Protein AF-A0A937CQU4-F1 (afdb_monomer_lite)

Structure (mmCIF, N/CA/C/O backbone):
data_AF-A0A937CQU4-F1
#
_entry.id   AF-A0A937CQU4-F1
#
loop_
_atom_site.group_PDB
_atom_site.id
_atom_site.type_symbol
_atom_site.label_atom_id
_atom_site.label_alt_id
_atom_site.label_comp_id
_atom_site.label_asym_id
_atom_site.label_entity_id
_atom_site.label_seq_id
_atom_site.pdbx_PDB_ins_code
_atom_site.Cartn_x
_atom_site.Cartn_y
_atom_site.Cartn_z
_atom_site.occupancy
_atom_site.B_iso_or_equiv
_atom_site.auth_seq_id
_atom_site.auth_comp_id
_atom_site.auth_asym_id
_atom_site.auth_atom_id
_atom_site.pdbx_PDB_model_num
ATOM 1 N N . MET A 1 1 ? 46.861 14.731 -48.499 1.00 47.81 1 MET A N 1
ATOM 2 C CA . MET A 1 1 ? 45.831 13.680 -48.631 1.00 47.81 1 MET A CA 1
ATOM 3 C C . MET A 1 1 ? 44.740 13.994 -47.627 1.00 47.81 1 MET A C 1
ATOM 5 O O . MET A 1 1 ? 45.011 13.923 -46.437 1.00 47.81 1 MET A O 1
ATOM 9 N N . ALA A 1 2 ? 43.576 14.451 -48.085 1.00 51.25 2 ALA A N 1
ATOM 10 C CA . ALA A 1 2 ? 42.424 14.645 -47.210 1.00 51.25 2 ALA A CA 1
ATOM 11 C C . ALA A 1 2 ? 41.713 13.294 -47.065 1.00 51.25 2 ALA A C 1
ATOM 13 O O . ALA A 1 2 ? 41.431 12.646 -48.069 1.00 51.25 2 ALA A O 1
ATOM 14 N N . VAL A 1 3 ? 41.506 12.844 -45.829 1.00 61.25 3 VAL A N 1
ATOM 15 C CA . VAL A 1 3 ? 40.739 11.631 -45.536 1.00 61.25 3 VAL A CA 1
ATOM 16 C C . VAL A 1 3 ? 39.268 12.033 -45.526 1.00 61.25 3 VAL A C 1
ATOM 18 O O . VAL A 1 3 ? 38.821 12.702 -44.596 1.00 61.25 3 VAL A O 1
ATOM 21 N N . GLU A 1 4 ? 38.533 11.673 -46.576 1.00 63.19 4 GLU A N 1
ATOM 22 C CA . GLU A 1 4 ? 37.072 11.745 -46.575 1.00 63.19 4 GLU A CA 1
ATOM 23 C C . GLU A 1 4 ? 36.537 10.636 -45.667 1.00 63.19 4 GLU A C 1
ATOM 25 O O . GLU A 1 4 ? 36.658 9.448 -45.962 1.00 63.19 4 GLU A O 1
ATOM 30 N N . LEU A 1 5 ? 35.989 11.026 -44.518 1.00 69.62 5 LEU A N 1
ATOM 31 C CA . LEU A 1 5 ? 35.224 10.127 -43.663 1.00 69.62 5 LEU A CA 1
ATOM 32 C C . LEU A 1 5 ? 33.795 10.067 -44.204 1.00 69.62 5 LEU A C 1
ATOM 34 O O . LEU A 1 5 ? 33.146 11.107 -44.330 1.00 69.62 5 LEU A O 1
ATOM 38 N N . GLU A 1 6 ? 33.318 8.859 -44.517 1.00 69.06 6 GLU A N 1
ATOM 39 C CA . GLU A 1 6 ? 31.955 8.655 -45.008 1.00 69.06 6 GLU A CA 1
ATOM 40 C C . GLU A 1 6 ? 30.914 9.254 -44.045 1.00 69.06 6 GLU A C 1
ATOM 42 O O . GLU A 1 6 ? 31.020 9.083 -42.821 1.00 69.06 6 GLU A O 1
ATOM 47 N N . PRO A 1 7 ? 29.881 9.936 -44.573 1.00 64.62 7 PRO A N 1
ATOM 48 C CA . PRO A 1 7 ? 28.793 10.443 -43.759 1.00 64.62 7 PRO A CA 1
ATOM 49 C C . PRO A 1 7 ? 28.031 9.260 -43.165 1.00 64.62 7 PRO A C 1
ATOM 51 O O . PRO A 1 7 ? 27.304 8.552 -43.860 1.00 64.62 7 PRO A O 1
ATOM 54 N N . GLN A 1 8 ? 28.192 9.051 -41.859 1.00 66.94 8 GLN A N 1
ATOM 55 C CA . GLN A 1 8 ? 27.453 8.024 -41.138 1.00 66.94 8 GLN A CA 1
ATOM 56 C C . GLN A 1 8 ? 25.948 8.278 -41.303 1.00 66.94 8 GLN A C 1
ATOM 58 O O . GLN A 1 8 ? 25.423 9.318 -40.884 1.00 66.94 8 GLN A O 1
ATOM 63 N N . GLY A 1 9 ? 25.263 7.328 -41.949 1.00 57.59 9 GLY A N 1
ATOM 64 C CA . GLY A 1 9 ? 23.814 7.329 -42.121 1.00 57.59 9 GLY A CA 1
ATOM 65 C C . GLY A 1 9 ? 23.154 7.546 -40.767 1.00 57.59 9 GLY A C 1
ATOM 66 O O . GLY A 1 9 ? 23.530 6.915 -39.780 1.00 57.59 9 GLY A O 1
ATOM 67 N N . HIS A 1 10 ? 22.248 8.519 -40.711 1.00 57.69 10 HIS A N 1
ATOM 68 C CA . HIS A 1 10 ? 21.739 9.100 -39.475 1.00 57.69 10 HIS A CA 1
ATOM 69 C C . HIS A 1 10 ? 21.423 8.027 -38.434 1.00 57.69 10 HIS A C 1
ATOM 71 O O . HIS A 1 10 ? 20.707 7.068 -38.728 1.00 57.69 10 HIS A O 1
ATOM 77 N N . GLY A 1 11 ? 22.009 8.206 -37.241 1.00 57.50 11 GLY A N 1
ATOM 78 C CA . GLY A 1 11 ? 21.981 7.254 -36.137 1.00 57.50 11 GLY A CA 1
ATOM 79 C C . GLY A 1 11 ? 20.604 6.627 -36.006 1.00 57.50 11 GLY A C 1
ATOM 80 O O . GLY A 1 11 ? 19.619 7.340 -35.806 1.00 57.50 11 GLY A O 1
ATOM 81 N N . GLY A 1 12 ? 20.564 5.307 -36.210 1.00 56.31 12 GLY A N 1
ATOM 82 C CA . GLY A 1 12 ? 19.341 4.537 -36.365 1.00 56.31 12 GLY A CA 1
ATOM 83 C C . GLY A 1 12 ? 18.297 4.983 -35.357 1.00 56.31 12 GLY A C 1
ATOM 84 O O . GLY A 1 12 ? 18.514 4.909 -34.147 1.00 56.31 12 GLY A O 1
ATOM 85 N N . ALA A 1 13 ? 17.173 5.481 -35.869 1.00 60.28 13 ALA A N 1
ATOM 86 C CA . ALA A 1 13 ? 16.008 5.794 -35.069 1.00 60.28 13 ALA A CA 1
ATOM 87 C C . ALA A 1 13 ? 15.471 4.478 -34.497 1.00 60.28 13 ALA A C 1
ATOM 89 O O . ALA A 1 13 ? 14.561 3.863 -35.053 1.00 60.28 13 ALA A O 1
ATOM 90 N N . LEU A 1 14 ? 16.074 4.018 -33.399 1.00 64.38 14 LEU A N 1
ATOM 91 C CA . LEU A 1 14 ? 15.550 2.936 -32.588 1.00 64.38 14 LEU A CA 1
ATOM 92 C C . LEU A 1 14 ? 14.133 3.362 -32.216 1.00 64.38 14 LEU A C 1
ATOM 94 O O . LEU A 1 14 ? 13.933 4.323 -31.465 1.00 64.38 14 LEU A O 1
ATOM 98 N N . LYS A 1 15 ? 13.142 2.707 -32.831 1.00 63.81 15 LYS A N 1
ATOM 99 C CA . LYS A 1 15 ? 11.731 2.964 -32.565 1.00 63.81 15 LYS A CA 1
ATOM 100 C C . LYS A 1 15 ? 11.542 2.799 -31.065 1.00 63.81 15 LYS A C 1
ATOM 102 O O . LYS A 1 15 ? 11.695 1.699 -30.543 1.00 63.81 15 LYS A O 1
ATOM 107 N N . ARG A 1 16 ? 11.252 3.898 -30.369 1.00 65.56 16 ARG A N 1
ATOM 108 C CA . ARG A 1 16 ? 10.954 3.871 -28.937 1.00 65.56 16 ARG A CA 1
ATOM 109 C C . ARG A 1 16 ? 9.652 3.093 -28.763 1.00 65.56 16 ARG A C 1
ATOM 111 O O . ARG A 1 16 ? 8.573 3.661 -28.912 1.00 65.56 16 ARG A O 1
ATOM 118 N N . SER A 1 17 ? 9.745 1.794 -28.505 1.00 70.12 17 SER A N 1
ATOM 119 C CA . SER A 1 17 ? 8.601 0.993 -28.087 1.00 70.12 17 SER A CA 1
ATOM 120 C C . SER A 1 17 ? 8.188 1.480 -26.702 1.00 70.12 17 SER A C 1
ATOM 122 O O . SER A 1 17 ? 8.983 1.436 -25.762 1.00 70.12 17 SER A O 1
ATOM 124 N N . ARG A 1 18 ? 6.966 2.001 -26.575 1.00 64.31 18 ARG A N 1
ATOM 125 C CA . ARG A 1 18 ? 6.392 2.292 -25.259 1.00 64.31 18 ARG A CA 1
ATOM 126 C C . ARG A 1 18 ? 6.101 0.957 -24.580 1.00 64.31 18 ARG A C 1
ATOM 128 O O . ARG A 1 18 ? 5.504 0.087 -25.204 1.00 64.31 18 ARG A O 1
ATOM 135 N N . SER A 1 19 ? 6.536 0.791 -23.335 1.00 71.62 19 SER A N 1
ATOM 136 C CA . SER A 1 19 ? 6.165 -0.377 -22.540 1.00 71.62 19 SER A CA 1
ATOM 137 C C . SER A 1 19 ? 4.678 -0.302 -22.210 1.00 71.62 19 SER A C 1
ATOM 139 O O . SER A 1 19 ? 4.223 0.699 -21.650 1.00 71.62 19 SER A O 1
ATOM 141 N N . GLU A 1 20 ? 3.931 -1.344 -22.551 1.00 75.25 20 GLU A N 1
ATOM 142 C CA . GLU A 1 20 ? 2.541 -1.475 -22.131 1.00 75.25 20 GLU A CA 1
ATOM 143 C C . GLU A 1 20 ? 2.490 -1.837 -20.637 1.00 75.25 20 GLU A C 1
ATOM 145 O O . GLU A 1 20 ? 3.309 -2.634 -20.168 1.00 75.25 20 GLU A O 1
ATOM 150 N N . PRO A 1 21 ? 1.584 -1.227 -19.855 1.00 71.75 21 PRO A N 1
ATOM 151 C CA . PRO A 1 21 ? 1.446 -1.547 -18.443 1.00 71.75 21 PRO A CA 1
ATOM 152 C C . PRO A 1 21 ? 0.929 -2.979 -18.277 1.00 71.75 21 PRO A C 1
ATOM 154 O O . PRO A 1 21 ? -0.123 -3.337 -18.802 1.00 71.75 21 PRO A O 1
ATOM 157 N N . VAL A 1 22 ? 1.666 -3.795 -17.522 1.00 74.94 22 VAL A N 1
ATOM 158 C CA . VAL A 1 22 ? 1.264 -5.170 -17.209 1.00 74.94 22 VA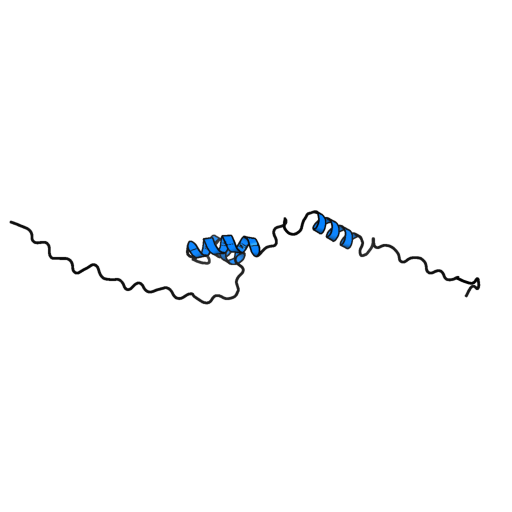L A CA 1
ATOM 159 C C . VAL A 1 22 ? 0.162 -5.133 -16.145 1.00 74.94 22 VAL A C 1
ATOM 161 O O . VAL A 1 22 ? 0.392 -4.567 -15.072 1.00 74.94 22 VAL A O 1
ATOM 164 N N . PRO A 1 23 ? -1.020 -5.726 -16.393 1.00 69.75 23 PRO A N 1
ATOM 165 C CA . PRO A 1 23 ? -2.049 -5.847 -15.372 1.00 69.75 23 PRO A CA 1
ATOM 166 C C . PRO A 1 23 ? -1.555 -6.784 -14.267 1.00 69.75 23 PRO A C 1
ATOM 168 O O . PRO A 1 23 ? -1.206 -7.939 -14.515 1.00 69.75 23 PRO A O 1
ATOM 171 N N . MET A 1 24 ? -1.507 -6.276 -13.040 1.00 66.56 24 MET A N 1
ATOM 172 C CA . MET A 1 24 ? -1.149 -7.044 -11.851 1.00 66.56 24 MET A CA 1
ATOM 173 C C . MET A 1 24 ? -2.393 -7.234 -10.985 1.00 66.56 24 MET A C 1
ATOM 175 O O . MET A 1 24 ? -3.251 -6.356 -10.940 1.00 66.56 24 MET A O 1
ATOM 179 N N . ALA A 1 25 ? -2.485 -8.378 -10.301 1.00 74.62 25 ALA A N 1
ATOM 180 C CA . ALA A 1 25 ? -3.503 -8.589 -9.274 1.00 74.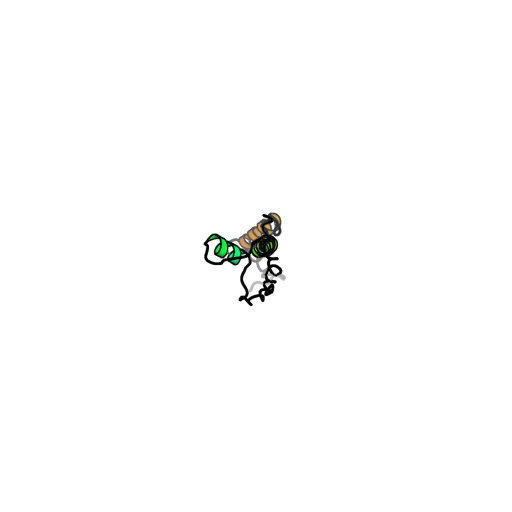62 25 ALA A CA 1
ATOM 181 C C . ALA A 1 25 ? -3.395 -7.514 -8.180 1.00 74.62 25 ALA A C 1
ATOM 183 O O . ALA A 1 25 ? -2.294 -7.012 -7.931 1.00 74.62 25 ALA A O 1
ATOM 184 N N . ASP A 1 26 ? -4.515 -7.208 -7.518 1.00 71.69 26 ASP A N 1
ATOM 185 C CA . ASP A 1 26 ? -4.563 -6.268 -6.396 1.00 71.69 26 ASP A CA 1
ATOM 186 C C . ASP A 1 26 ? -3.492 -6.641 -5.361 1.00 71.69 26 ASP A C 1
ATOM 188 O O . ASP A 1 26 ? -3.563 -7.682 -4.701 1.00 71.69 26 ASP A O 1
ATOM 192 N N . ARG A 1 27 ? -2.447 -5.814 -5.256 1.00 74.88 27 ARG A N 1
ATOM 193 C CA . ARG A 1 27 ? -1.326 -6.020 -4.337 1.00 74.88 27 ARG A CA 1
ATOM 194 C C . ARG A 1 27 ? -1.185 -4.792 -3.456 1.00 74.88 27 ARG A C 1
ATOM 196 O O . ARG A 1 27 ? -1.208 -3.663 -3.942 1.00 74.88 27 ARG A O 1
ATOM 203 N N . ASP A 1 28 ? -1.008 -5.027 -2.163 1.00 87.31 28 ASP A N 1
ATOM 204 C CA . ASP A 1 28 ? -0.675 -3.969 -1.218 1.00 87.31 28 ASP A CA 1
ATOM 205 C C . ASP A 1 28 ? 0.672 -3.319 -1.593 1.00 87.31 28 ASP A C 1
ATOM 207 O O . ASP A 1 28 ? 1.641 -3.999 -1.950 1.00 87.31 28 ASP A O 1
ATOM 211 N N . MET A 1 29 ? 0.741 -1.990 -1.513 1.00 89.00 29 MET A N 1
ATOM 212 C CA . ME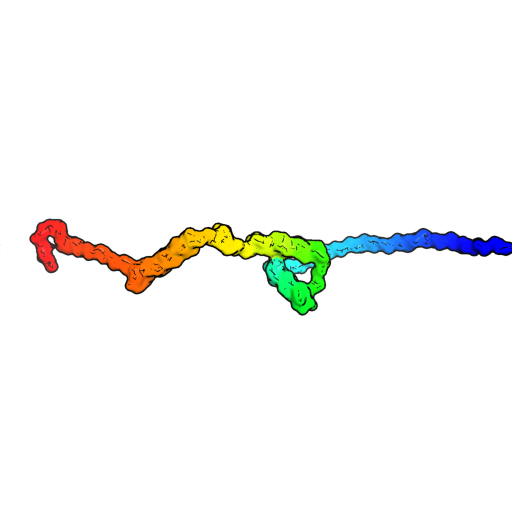T A 1 29 ? 1.944 -1.227 -1.846 1.00 89.00 29 MET A CA 1
ATOM 213 C C . MET A 1 29 ? 3.090 -1.549 -0.882 1.00 89.00 29 MET A C 1
ATOM 215 O O . MET A 1 29 ? 4.251 -1.557 -1.297 1.00 89.00 29 MET A O 1
ATOM 219 N N . LEU A 1 30 ? 2.787 -1.879 0.381 1.00 89.88 30 LEU A N 1
ATOM 220 C CA . LEU A 1 30 ? 3.811 -2.324 1.326 1.00 89.88 30 LEU A CA 1
ATOM 221 C C . LEU A 1 30 ? 4.386 -3.683 0.904 1.00 89.88 30 LEU A C 1
ATOM 223 O O . LEU A 1 30 ? 5.600 -3.889 0.973 1.00 89.88 30 LEU A O 1
ATOM 227 N N . GLN A 1 31 ? 3.533 -4.596 0.437 1.00 90.06 31 GLN A N 1
ATOM 228 C CA . GLN A 1 31 ? 3.958 -5.904 -0.055 1.00 90.06 31 GLN A CA 1
ATOM 229 C C . GLN A 1 31 ? 4.865 -5.770 -1.284 1.00 90.06 31 GLN A C 1
ATOM 231 O O . GLN A 1 31 ? 5.898 -6.433 -1.358 1.00 90.06 31 GLN A O 1
ATOM 236 N N . LEU A 1 32 ? 4.533 -4.863 -2.209 1.00 90.50 32 LEU A N 1
ATOM 237 C CA . LEU A 1 32 ? 5.380 -4.566 -3.365 1.00 90.50 32 LEU A CA 1
ATOM 238 C C . LEU A 1 32 ? 6.789 -4.117 -2.941 1.00 90.50 32 LEU A C 1
ATOM 240 O O . LEU A 1 32 ? 7.772 -4.635 -3.462 1.00 90.50 32 LEU A O 1
ATOM 244 N N . LEU A 1 33 ? 6.905 -3.187 -1.986 1.00 92.62 33 LEU A N 1
ATOM 245 C CA . LEU A 1 33 ? 8.212 -2.694 -1.532 1.00 92.62 33 LEU A CA 1
ATOM 246 C C . LEU A 1 33 ? 9.051 -3.781 -0.847 1.00 92.62 33 LEU A C 1
ATOM 248 O O . LEU A 1 33 ? 10.265 -3.818 -1.035 1.00 92.62 33 LEU A O 1
ATOM 252 N N . GLN A 1 34 ? 8.419 -4.679 -0.087 1.00 93.50 34 GLN A N 1
ATOM 253 C CA . GLN A 1 34 ? 9.103 -5.827 0.514 1.00 93.50 34 GLN A CA 1
ATOM 254 C C . GLN A 1 34 ? 9.623 -6.794 -0.553 1.00 93.50 34 GLN A C 1
ATOM 256 O O . GLN A 1 34 ? 10.762 -7.248 -0.472 1.00 93.50 34 GLN A O 1
ATOM 261 N N . ASP A 1 35 ? 8.811 -7.084 -1.570 1.00 93.44 35 ASP A N 1
ATOM 262 C CA . ASP A 1 35 ? 9.208 -7.968 -2.663 1.00 93.44 35 ASP A CA 1
ATOM 263 C C . ASP A 1 35 ? 10.376 -7.379 -3.469 1.00 93.44 35 ASP A C 1
ATOM 265 O O . ASP A 1 35 ? 11.303 -8.111 -3.817 1.00 93.44 35 ASP A O 1
ATOM 269 N N . VAL A 1 36 ? 10.376 -6.062 -3.707 1.00 93.81 36 VAL A N 1
ATOM 270 C CA . VAL A 1 36 ? 11.502 -5.347 -4.333 1.00 93.81 36 VAL A CA 1
ATOM 271 C C . VAL A 1 36 ? 12.755 -5.427 -3.458 1.00 93.81 36 VAL A C 1
ATOM 273 O O . VAL A 1 36 ? 13.828 -5.761 -3.952 1.00 93.81 36 VAL A O 1
ATOM 276 N N . ALA A 1 37 ? 12.634 -5.186 -2.149 1.00 94.19 37 ALA A N 1
ATOM 277 C CA . ALA A 1 37 ? 13.766 -5.233 -1.221 1.00 94.19 37 ALA A CA 1
ATOM 278 C C . ALA A 1 37 ? 14.398 -6.632 -1.101 1.00 94.19 37 ALA A C 1
ATOM 280 O O . ALA A 1 37 ? 15.603 -6.749 -0.890 1.00 94.19 37 ALA A O 1
ATOM 281 N N . LEU A 1 38 ? 13.599 -7.692 -1.256 1.00 96.69 38 LEU A N 1
ATOM 282 C CA . LEU A 1 38 ? 14.065 -9.081 -1.279 1.00 96.69 38 LEU A CA 1
ATOM 283 C C . LEU A 1 38 ? 14.551 -9.536 -2.667 1.00 96.69 38 LEU A C 1
ATOM 285 O O . LEU A 1 38 ? 14.908 -10.703 -2.820 1.00 96.69 38 LEU A O 1
ATOM 289 N N . GLY A 1 39 ? 14.527 -8.662 -3.680 1.00 93.50 39 GLY A N 1
ATOM 290 C CA . GLY A 1 39 ? 14.916 -8.995 -5.054 1.00 93.50 39 GLY A CA 1
ATOM 291 C C . GLY A 1 39 ? 13.956 -9.957 -5.762 1.00 93.50 39 GLY A C 1
ATOM 292 O O . GLY A 1 39 ? 14.333 -10.608 -6.730 1.00 93.50 39 GLY A O 1
ATOM 293 N N . LYS A 1 40 ? 12.714 -10.088 -5.279 1.00 91.69 40 LYS A N 1
ATOM 294 C CA . LYS A 1 40 ? 11.681 -10.942 -5.892 1.00 91.69 40 LYS A CA 1
ATOM 295 C C . LYS A 1 40 ? 10.985 -10.260 -7.068 1.00 91.69 40 LYS A C 1
ATOM 297 O O . LYS A 1 40 ? 10.411 -10.940 -7.914 1.00 91.69 40 LYS A O 1
ATOM 302 N N . VAL A 1 41 ? 10.980 -8.927 -7.082 1.00 90.19 41 VAL A N 1
ATOM 303 C CA . VAL A 1 41 ? 10.340 -8.106 -8.113 1.00 90.19 41 VAL A CA 1
ATOM 304 C C . VAL A 1 41 ? 11.298 -7.006 -8.542 1.00 90.19 41 VAL A C 1
ATOM 306 O O . VAL A 1 41 ? 11.735 -6.201 -7.725 1.00 90.19 41 VAL A O 1
ATOM 309 N N . GLU A 1 42 ? 11.558 -6.938 -9.843 1.00 90.00 42 GLU A N 1
ATOM 310 C CA . GLU A 1 42 ? 12.233 -5.805 -10.469 1.00 90.00 42 GLU A CA 1
ATOM 311 C C . GLU A 1 42 ? 11.206 -4.703 -10.745 1.00 90.00 42 GLU A C 1
ATOM 313 O O . GLU A 1 42 ? 10.279 -4.877 -11.540 1.00 90.00 42 GLU A O 1
ATOM 318 N N . ALA A 1 43 ? 11.353 -3.567 -10.065 1.00 88.50 43 ALA A N 1
ATOM 319 C CA . ALA A 1 43 ? 10.493 -2.401 -10.229 1.00 88.50 43 ALA A CA 1
ATOM 320 C C . ALA A 1 43 ? 11.316 -1.193 -10.682 1.00 88.50 43 ALA A C 1
ATOM 322 O O . ALA A 1 43 ? 12.427 -0.952 -10.213 1.00 88.50 43 ALA A O 1
ATOM 323 N N . SER A 1 44 ? 10.744 -0.382 -11.569 1.00 91.56 44 SER A N 1
ATOM 324 C CA . SER A 1 44 ? 11.361 0.879 -11.974 1.00 91.56 44 SER A CA 1
ATOM 325 C C . SER A 1 44 ? 11.443 1.863 -10.804 1.00 91.56 44 SER A C 1
ATOM 327 O O . SER A 1 44 ? 10.612 1.868 -9.890 1.00 91.56 44 SER A O 1
ATOM 329 N N . SER A 1 45 ? 12.403 2.784 -10.873 1.00 91.94 45 SER A N 1
ATOM 330 C CA . SER A 1 45 ? 12.573 3.839 -9.866 1.00 91.94 45 SER A CA 1
ATOM 331 C C . SER A 1 45 ? 11.312 4.691 -9.666 1.00 91.94 45 SER A C 1
ATOM 333 O O . SER A 1 45 ? 11.029 5.124 -8.549 1.00 91.94 45 SER A O 1
ATOM 335 N N . LEU A 1 46 ? 10.524 4.901 -10.727 1.00 93.38 46 LEU A N 1
ATOM 336 C CA . LEU A 1 46 ? 9.248 5.611 -10.658 1.00 93.38 46 LEU A CA 1
ATOM 337 C C . LEU A 1 46 ? 8.195 4.819 -9.870 1.00 93.38 46 LEU A C 1
ATOM 339 O O . LEU A 1 46 ? 7.518 5.396 -9.022 1.00 93.38 46 LEU A O 1
ATOM 343 N N . GLN A 1 47 ? 8.090 3.508 -10.104 1.00 90.25 47 GLN A N 1
ATOM 344 C CA . GLN A 1 47 ? 7.157 2.635 -9.382 1.00 90.25 47 GLN A CA 1
ATOM 345 C C . GLN A 1 47 ? 7.487 2.570 -7.889 1.00 90.25 47 GLN A C 1
ATOM 347 O O . GLN A 1 47 ? 6.588 2.701 -7.065 1.00 90.25 47 GLN A O 1
ATOM 352 N N . VAL A 1 48 ? 8.771 2.458 -7.531 1.00 92.88 48 VAL A N 1
ATOM 353 C CA . VAL A 1 48 ? 9.205 2.459 -6.123 1.00 92.88 48 VAL A CA 1
ATOM 354 C C . VAL A 1 48 ? 8.831 3.776 -5.435 1.00 92.88 48 VAL A C 1
ATOM 356 O O . VAL A 1 48 ? 8.283 3.764 -4.335 1.00 92.88 48 VAL A O 1
ATOM 359 N N . ARG A 1 49 ? 9.049 4.924 -6.093 1.00 93.75 49 ARG A N 1
ATOM 360 C CA . ARG A 1 49 ? 8.659 6.240 -5.551 1.00 93.75 49 ARG A CA 1
ATOM 361 C C . ARG A 1 49 ? 7.147 6.374 -5.373 1.00 93.75 49 ARG A C 1
ATOM 363 O O . ARG A 1 49 ? 6.705 6.874 -4.341 1.00 93.75 49 ARG A O 1
ATOM 370 N N . ALA A 1 50 ? 6.367 5.918 -6.352 1.00 92.00 50 ALA A N 1
ATOM 371 C CA . ALA A 1 50 ? 4.910 5.926 -6.273 1.00 92.00 50 ALA A CA 1
ATOM 372 C C . ALA A 1 50 ? 4.407 5.047 -5.116 1.00 92.00 50 ALA A C 1
ATOM 374 O O . ALA A 1 50 ? 3.579 5.491 -4.323 1.00 92.00 50 ALA A O 1
ATOM 375 N N . ALA A 1 51 ? 4.966 3.843 -4.966 1.00 91.12 51 ALA A N 1
ATOM 376 C CA . ALA A 1 51 ? 4.630 2.935 -3.878 1.00 91.12 51 ALA A CA 1
ATOM 377 C C . ALA A 1 51 ? 4.959 3.540 -2.505 1.00 91.12 51 ALA A C 1
ATOM 379 O O . ALA A 1 51 ? 4.103 3.533 -1.628 1.00 91.12 51 ALA A O 1
ATOM 380 N N . ILE A 1 52 ? 6.138 4.150 -2.322 1.00 91.00 52 ILE A N 1
ATOM 381 C CA . ILE A 1 52 ? 6.509 4.828 -1.062 1.00 91.00 52 ILE A CA 1
ATOM 382 C C . ILE A 1 52 ? 5.485 5.907 -0.680 1.00 91.00 52 ILE A C 1
ATOM 384 O O . ILE A 1 52 ? 5.105 6.005 0.489 1.00 91.00 52 ILE A O 1
ATOM 388 N N . ALA A 1 53 ? 5.025 6.702 -1.652 1.00 91.19 53 ALA A N 1
ATOM 389 C CA . ALA A 1 53 ? 4.019 7.736 -1.422 1.00 91.19 53 ALA A CA 1
ATOM 390 C C . ALA A 1 53 ? 2.651 7.137 -1.055 1.00 91.19 53 ALA A C 1
ATOM 392 O O . ALA A 1 53 ? 2.004 7.605 -0.119 1.00 91.19 53 ALA A O 1
ATOM 393 N N . ALA A 1 54 ? 2.231 6.078 -1.751 1.00 88.06 54 ALA A N 1
ATOM 394 C CA . ALA A 1 54 ? 0.953 5.413 -1.517 1.00 88.06 54 ALA A CA 1
ATOM 395 C C . ALA A 1 54 ? 0.910 4.650 -0.179 1.00 88.06 54 ALA A C 1
ATOM 397 O O . ALA A 1 54 ? -0.104 4.701 0.519 1.00 88.06 54 ALA A O 1
ATOM 398 N N . VAL A 1 55 ? 2.016 4.010 0.228 1.00 87.56 55 VAL A N 1
ATOM 399 C CA . VAL A 1 55 ? 2.113 3.228 1.479 1.00 87.56 55 VAL A CA 1
ATOM 400 C C . VAL A 1 55 ? 1.693 4.042 2.703 1.00 87.56 55 VAL A C 1
ATOM 402 O O . VAL A 1 55 ? 1.073 3.505 3.622 1.00 87.56 55 VAL A O 1
ATOM 405 N N . GLN A 1 56 ? 1.947 5.353 2.697 1.00 81.19 56 GLN A N 1
ATOM 406 C CA . GLN A 1 56 ? 1.584 6.254 3.796 1.00 81.19 56 GLN A CA 1
ATOM 407 C C . GLN A 1 56 ? 0.082 6.319 4.094 1.00 81.19 56 GLN A C 1
ATOM 409 O O . GLN A 1 56 ? -0.284 6.763 5.180 1.00 81.19 56 GLN A O 1
ATOM 414 N N . TYR A 1 57 ? -0.762 5.907 3.148 1.00 80.31 57 TYR A N 1
ATOM 415 C CA . TYR A 1 57 ? -2.219 5.934 3.260 1.00 80.31 57 TYR A CA 1
ATOM 416 C C . TYR A 1 57 ? -2.834 4.534 3.388 1.00 80.31 57 TYR A C 1
ATOM 418 O O . TYR A 1 57 ? -3.988 4.411 3.783 1.00 80.31 57 TYR A O 1
ATOM 426 N N . THR A 1 58 ? -2.074 3.478 3.075 1.00 72.88 58 THR A N 1
ATOM 427 C CA . THR A 1 58 ? -2.542 2.080 3.167 1.00 72.88 58 THR A CA 1
ATOM 428 C C . THR A 1 58 ? -2.641 1.566 4.604 1.00 72.88 58 THR A C 1
ATOM 430 O O . THR A 1 58 ? -3.516 0.760 4.914 1.00 72.88 58 THR A O 1
ATOM 433 N N . HIS A 1 59 ? -1.801 2.069 5.511 1.00 63.66 59 HIS A N 1
ATOM 434 C CA . HIS A 1 59 ? -1.891 1.769 6.935 1.00 63.66 59 HIS A CA 1
ATOM 435 C C . HIS A 1 59 ? -2.284 3.036 7.682 1.00 63.66 59 HIS A C 1
ATOM 437 O O . HIS A 1 59 ? -1.575 4.039 7.598 1.00 63.66 59 HIS A O 1
ATOM 443 N N . THR A 1 60 ? -3.386 2.987 8.438 1.00 57.47 60 THR A N 1
ATOM 444 C CA . THR A 1 60 ? -3.734 4.039 9.402 1.00 57.47 60 THR A CA 1
ATOM 445 C C . THR A 1 60 ? -2.500 4.330 10.234 1.00 57.47 60 THR A C 1
ATOM 447 O O . THR A 1 60 ? -2.009 3.443 10.947 1.00 57.47 60 THR A O 1
ATOM 450 N N . LYS A 1 61 ? -1.959 5.547 10.138 1.00 58.66 61 LYS A N 1
ATOM 451 C CA . LYS A 1 61 ? -0.830 5.905 10.985 1.00 58.66 61 LYS A CA 1
ATOM 452 C C . LYS A 1 61 ? -1.325 5.770 12.414 1.00 58.66 61 LYS A C 1
ATOM 454 O O . LYS A 1 61 ? -2.445 6.155 12.733 1.00 58.66 61 LYS A O 1
ATOM 459 N N . LYS A 1 62 ? -0.485 5.275 13.319 1.00 54.53 62 LYS A N 1
ATOM 460 C CA . LYS A 1 62 ? -0.820 5.227 14.752 1.00 54.53 62 LYS A CA 1
ATOM 461 C C . LYS A 1 62 ? -1.141 6.624 15.337 1.00 54.53 62 LYS A C 1
ATOM 463 O O . LYS A 1 62 ? -1.553 6.724 16.482 1.00 54.53 62 LYS A O 1
ATOM 468 N N . GLY A 1 63 ? -0.931 7.699 14.566 1.00 57.81 63 GLY A N 1
ATOM 469 C CA . GLY A 1 63 ? -1.380 9.059 14.868 1.00 57.81 63 GLY A CA 1
ATOM 470 C C . GLY A 1 63 ? -2.781 9.437 14.359 1.00 57.81 63 GLY A C 1
ATOM 471 O O . GLY A 1 63 ? -3.316 10.415 14.863 1.00 57.81 63 GLY A O 1
ATOM 472 N N . ASP A 1 64 ? -3.380 8.696 13.418 1.00 58.91 64 ASP A N 1
ATOM 473 C CA . ASP A 1 64 ? -4.749 8.941 12.917 1.00 58.91 64 ASP A CA 1
ATOM 474 C C . ASP A 1 64 ? -5.823 8.420 13.887 1.00 58.91 64 ASP A C 1
ATOM 476 O O . ASP A 1 64 ? -6.911 8.981 13.985 1.00 58.91 64 ASP A O 1
ATOM 480 N N . GLY A 1 65 ? -5.504 7.372 14.652 1.00 61.84 65 GLY A N 1
ATOM 481 C CA . GLY A 1 65 ? -6.243 6.975 15.850 1.00 61.84 65 GLY A CA 1
ATOM 482 C C . GLY A 1 65 ? -5.477 7.452 17.074 1.00 61.84 65 GLY A C 1
ATOM 483 O O . GLY A 1 65 ? -4.481 6.841 17.455 1.00 61.84 65 GLY A O 1
ATOM 484 N N . GLY A 1 66 ? -5.894 8.570 17.660 1.00 70.56 66 GLY A N 1
ATOM 485 C CA . GLY A 1 66 ? -5.177 9.191 18.764 1.00 70.56 66 GLY A CA 1
ATOM 486 C C . GLY A 1 66 ? -5.055 8.282 19.991 1.00 70.56 66 GLY A C 1
ATOM 487 O O . GLY A 1 66 ? -5.844 7.364 20.229 1.00 70.56 66 GLY A O 1
ATOM 488 N N . LYS A 1 67 ? -4.079 8.598 20.857 1.00 69.94 67 LYS A N 1
ATOM 489 C CA . LYS A 1 67 ? -3.932 7.971 22.189 1.00 69.94 67 LYS A CA 1
ATOM 490 C C . LYS A 1 67 ? -5.247 7.970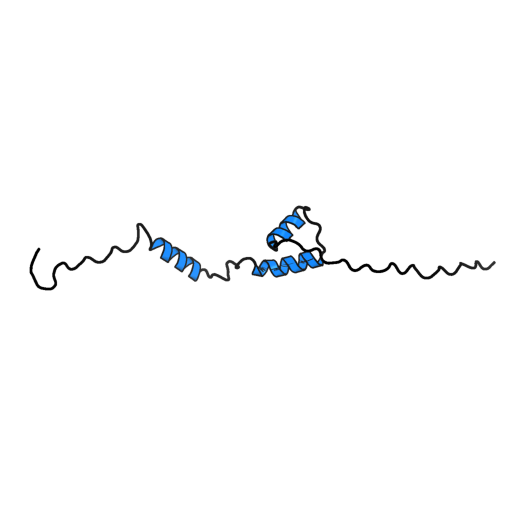 22.984 1.00 69.94 67 LYS A C 1
ATOM 492 O O . LYS A 1 67 ? -5.437 7.112 23.841 1.00 69.94 67 LYS A O 1
ATOM 497 N N . LYS A 1 68 ? -6.136 8.937 22.721 1.00 72.69 68 LYS A N 1
ATOM 498 C CA . LYS A 1 68 ? -7.449 9.065 23.363 1.00 72.69 68 LYS A CA 1
ATOM 499 C C . LYS A 1 68 ? -8.409 7.972 22.905 1.00 72.69 68 LYS A C 1
ATOM 501 O O . LYS A 1 68 ? -9.040 7.343 23.746 1.00 72.69 68 LYS A O 1
ATOM 506 N N . GLU A 1 69 ? -8.489 7.717 21.606 1.00 78.19 69 GLU A N 1
ATOM 507 C CA . GLU A 1 69 ? -9.335 6.683 21.016 1.00 78.19 69 GLU A CA 1
ATOM 508 C C . GLU A 1 69 ? -8.849 5.288 21.427 1.00 78.19 69 GLU A C 1
ATOM 510 O O . GLU A 1 69 ? -9.663 4.441 21.795 1.00 78.19 69 GLU A O 1
ATOM 515 N N . GLU A 1 70 ? -7.528 5.068 21.477 1.00 80.19 70 GLU A N 1
ATOM 516 C CA . GLU A 1 70 ? -6.944 3.823 21.994 1.00 80.19 70 GLU A CA 1
ATOM 517 C C . GLU A 1 70 ? -7.264 3.628 23.487 1.00 80.19 70 GLU A C 1
ATOM 519 O O . GLU A 1 70 ? -7.695 2.547 23.897 1.00 80.19 70 GLU A O 1
ATOM 524 N N . ALA A 1 71 ? -7.117 4.676 24.305 1.00 80.94 71 ALA A N 1
ATOM 525 C CA . ALA A 1 71 ? -7.477 4.630 25.720 1.00 80.94 71 ALA A CA 1
ATOM 526 C C . ALA A 1 71 ? -8.978 4.366 25.923 1.00 80.94 71 ALA A C 1
ATOM 528 O O . ALA A 1 71 ? -9.346 3.533 26.751 1.00 80.94 71 ALA A O 1
ATOM 529 N N . ALA A 1 72 ? -9.845 5.010 25.138 1.00 81.56 72 ALA A N 1
ATOM 530 C CA . ALA A 1 72 ? -11.287 4.792 25.179 1.00 81.56 72 ALA A CA 1
ATOM 531 C C . ALA A 1 72 ? -11.665 3.368 24.738 1.00 81.56 72 ALA A C 1
ATOM 533 O O . ALA A 1 72 ? -12.528 2.746 25.354 1.00 81.56 72 ALA A O 1
ATOM 534 N N . GLY A 1 73 ? -11.008 2.824 23.710 1.00 82.62 73 GLY A N 1
ATOM 535 C CA . GLY A 1 73 ? -11.185 1.440 23.266 1.00 82.62 73 GLY A CA 1
ATOM 536 C C . GLY A 1 73 ? -10.781 0.431 24.341 1.00 82.62 73 GLY A C 1
ATOM 537 O O . GLY A 1 73 ? -11.558 -0.469 24.661 1.00 82.62 73 GLY A O 1
ATOM 538 N N . ARG A 1 74 ? -9.613 0.624 24.968 1.00 82.00 74 ARG A N 1
ATOM 539 C CA . ARG A 1 74 ? -9.150 -0.207 26.093 1.00 82.00 74 ARG A CA 1
ATOM 540 C C . ARG A 1 74 ? -10.086 -0.117 27.297 1.00 82.00 74 ARG A C 1
ATOM 542 O O . ARG A 1 74 ? -10.409 -1.146 27.881 1.00 82.00 74 ARG A O 1
ATOM 549 N N . ALA A 1 75 ? -10.566 1.079 27.639 1.00 81.44 75 ALA A N 1
ATOM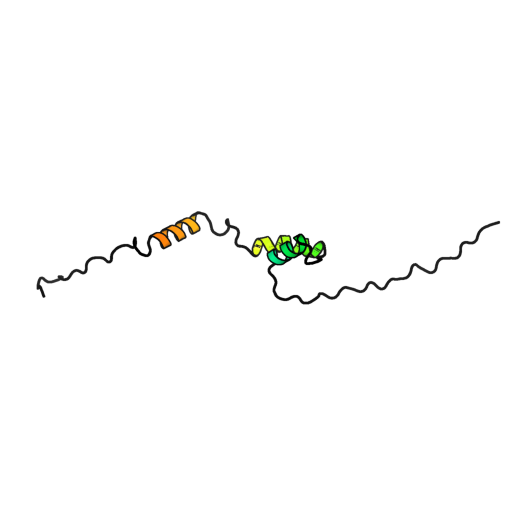 550 C CA . ALA A 1 75 ? -11.527 1.270 28.722 1.00 81.44 75 ALA A CA 1
ATOM 551 C C . ALA A 1 75 ? -12.856 0.552 28.441 1.00 81.44 75 ALA A C 1
ATOM 553 O O . ALA A 1 75 ? -13.373 -0.137 29.314 1.00 81.44 75 ALA A O 1
ATOM 554 N N . LYS A 1 76 ? -13.383 0.645 27.212 1.00 81.38 76 LYS A N 1
ATOM 555 C CA . LYS A 1 76 ? -14.603 -0.068 26.799 1.00 81.38 76 LYS A CA 1
ATOM 556 C C . LYS A 1 76 ? -14.437 -1.587 26.850 1.00 81.38 76 LYS A C 1
ATOM 558 O O . LYS A 1 76 ? -15.340 -2.271 27.317 1.00 81.38 76 LYS A O 1
ATOM 563 N N . GLN A 1 77 ? -13.295 -2.114 26.405 1.00 83.56 77 GLN A N 1
ATOM 564 C CA . GLN A 1 77 ? -13.000 -3.548 26.498 1.00 83.56 77 GLN A CA 1
ATOM 565 C C . GLN A 1 77 ? -12.882 -4.011 27.954 1.00 83.56 77 GLN A C 1
ATOM 567 O O . GLN A 1 77 ? -13.433 -5.050 28.303 1.00 83.56 77 GLN A O 1
ATOM 572 N N . ALA A 1 78 ? -12.219 -3.230 28.811 1.00 82.25 78 ALA A N 1
ATOM 573 C CA . ALA A 1 78 ? -12.091 -3.530 30.237 1.00 82.25 78 ALA A CA 1
ATOM 574 C C . ALA A 1 78 ? -13.431 -3.443 30.986 1.00 82.25 78 ALA A C 1
ATOM 576 O O . ALA A 1 78 ? -13.661 -4.210 31.916 1.00 82.25 78 ALA A O 1
ATOM 577 N N . ALA A 1 79 ? -14.323 -2.543 30.565 1.00 79.50 79 ALA A N 1
ATOM 578 C CA . ALA A 1 79 ? -15.683 -2.426 31.087 1.00 79.50 79 ALA A CA 1
ATOM 579 C C . ALA A 1 79 ? -16.617 -3.561 30.617 1.00 79.50 79 ALA A C 1
ATOM 581 O O . ALA A 1 79 ? -17.749 -3.653 31.088 1.00 79.50 79 ALA A O 1
ATOM 582 N N . GLY A 1 80 ? -16.171 -4.418 29.692 1.00 81.00 80 GLY A N 1
ATOM 583 C CA . GLY A 1 80 ? -16.873 -5.626 29.269 1.00 81.00 80 GLY A CA 1
ATOM 584 C C . GLY A 1 80 ? -16.393 -6.884 30.008 1.00 81.00 80 GLY A C 1
ATOM 585 O O . GLY A 1 80 ? -15.262 -6.973 30.484 1.00 81.00 80 GLY A O 1
ATOM 586 N N . GLY A 1 81 ? -17.247 -7.907 30.083 1.00 79.31 81 GLY A N 1
ATOM 587 C CA . GLY A 1 81 ? -16.888 -9.219 30.634 1.00 79.31 81 GLY A CA 1
ATOM 588 C C . GLY A 1 81 ? -16.890 -9.271 32.164 1.00 79.31 81 GLY A C 1
ATOM 589 O O . GLY A 1 81 ? -17.825 -8.802 32.805 1.00 79.31 81 GLY A O 1
ATOM 590 N N . ARG A 1 82 ? -15.858 -9.879 32.766 1.00 77.88 82 ARG A N 1
ATOM 591 C CA . ARG A 1 82 ? -15.819 -10.183 34.214 1.00 77.88 82 ARG A CA 1
ATOM 592 C C . ARG A 1 82 ? -15.830 -8.950 35.130 1.00 77.88 82 ARG A C 1
ATOM 594 O O . ARG A 1 82 ? -16.149 -9.080 36.303 1.00 77.88 82 ARG A O 1
ATOM 601 N N . PHE A 1 83 ? -15.429 -7.792 34.602 1.00 79.75 83 PHE A N 1
ATOM 602 C CA . PHE A 1 83 ? -15.389 -6.512 35.316 1.00 79.75 83 PHE A CA 1
ATOM 603 C C . PHE A 1 83 ? -16.530 -5.576 34.893 1.00 79.75 83 PHE A C 1
ATOM 605 O O . PHE A 1 83 ? -16.516 -4.395 35.238 1.00 79.75 83 PHE A O 1
ATOM 612 N N . ALA A 1 84 ? -17.509 -6.079 34.133 1.00 82.69 84 ALA A N 1
ATOM 613 C CA . ALA A 1 84 ? -18.668 -5.291 33.750 1.00 82.69 84 ALA A CA 1
ATOM 614 C C . ALA A 1 84 ? -19.504 -4.901 34.973 1.00 82.69 84 ALA A C 1
ATOM 616 O O . ALA A 1 84 ? -19.589 -5.639 35.957 1.00 82.69 84 ALA A O 1
ATOM 617 N N . ALA A 1 85 ? -20.146 -3.734 34.893 1.00 80.19 85 ALA A N 1
ATOM 618 C CA . ALA A 1 85 ? -21.067 -3.281 35.924 1.00 80.19 85 ALA A CA 1
ATOM 619 C C . ALA A 1 85 ? -22.203 -4.302 36.099 1.00 80.19 85 ALA A C 1
ATOM 621 O O . ALA A 1 85 ? -22.862 -4.687 35.130 1.00 80.19 85 ALA A O 1
ATOM 622 N N . ALA A 1 86 ? -22.425 -4.738 37.340 1.00 81.44 86 ALA A N 1
ATOM 623 C CA . ALA A 1 86 ? -23.523 -5.635 37.662 1.00 81.44 86 ALA A CA 1
ATOM 624 C C . ALA A 1 86 ? -24.864 -4.960 37.347 1.00 81.44 86 ALA A C 1
ATOM 626 O O . ALA A 1 86 ? -25.041 -3.761 37.583 1.00 81.44 86 ALA A O 1
ATOM 627 N N . ALA A 1 87 ? -25.814 -5.736 36.820 1.00 81.69 87 ALA A N 1
ATOM 628 C CA . ALA A 1 87 ? -27.161 -5.238 36.580 1.00 81.69 87 ALA A CA 1
ATOM 629 C C . ALA A 1 87 ? -27.759 -4.704 37.895 1.00 81.69 87 ALA A C 1
ATOM 631 O O . ALA A 1 87 ? -27.600 -5.352 38.937 1.00 81.69 87 ALA A O 1
ATOM 632 N N . PRO A 1 88 ? -28.441 -3.544 37.871 1.00 81.06 88 PRO A N 1
ATOM 633 C CA . PRO A 1 88 ? -29.033 -2.987 39.075 1.00 81.06 88 PRO A CA 1
ATOM 634 C C . PRO A 1 88 ? -30.044 -3.980 39.670 1.00 81.06 88 PRO A C 1
ATOM 636 O O . PRO A 1 88 ? -30.756 -4.661 38.918 1.00 81.06 88 PRO A O 1
ATOM 639 N N . PRO A 1 89 ? -30.118 -4.089 41.008 1.00 84.00 89 PRO A N 1
ATOM 640 C CA . PRO A 1 89 ? -31.046 -4.997 41.662 1.00 84.00 89 PRO A CA 1
ATOM 641 C C . PRO A 1 89 ? -32.480 -4.666 41.244 1.00 84.00 89 PRO A C 1
ATOM 643 O O . PRO A 1 89 ? -32.907 -3.511 41.271 1.00 84.00 89 PRO A O 1
ATOM 646 N N . LYS A 1 90 ? -33.235 -5.695 40.848 1.00 78.25 90 LYS A N 1
ATOM 647 C CA . LYS A 1 90 ? -34.652 -5.540 40.520 1.00 78.25 90 LYS A CA 1
ATOM 648 C C . LYS A 1 90 ? -35.410 -5.217 41.804 1.00 78.25 90 LYS A C 1
ATOM 650 O O . LYS A 1 90 ? -35.398 -6.007 42.747 1.00 78.25 90 LYS A O 1
ATOM 655 N N . LEU A 1 91 ? -36.089 -4.074 41.829 1.00 73.25 91 LEU A N 1
ATOM 656 C CA . LEU A 1 91 ? -37.060 -3.757 42.869 1.00 73.25 91 LEU A CA 1
ATOM 657 C C . LEU A 1 91 ? -38.235 -4.734 42.736 1.00 73.25 91 LEU A C 1
ATOM 659 O O . LEU A 1 91 ? -39.142 -4.525 41.941 1.00 73.25 91 LEU A O 1
ATOM 663 N N . VAL A 1 92 ? -38.222 -5.810 43.520 1.00 65.94 92 VAL A N 1
ATOM 664 C CA . VAL A 1 92 ? -39.354 -6.750 43.657 1.00 65.94 92 VAL A CA 1
ATOM 665 C C . VAL A 1 92 ? -40.505 -6.177 44.496 1.00 65.94 92 VAL A C 1
ATOM 667 O O . VAL A 1 92 ? -41.462 -6.877 44.801 1.00 65.94 92 VAL A O 1
ATOM 670 N N . ALA A 1 93 ? -40.459 -4.889 44.845 1.00 60.81 93 ALA A N 1
ATOM 671 C CA . ALA A 1 93 ? -41.565 -4.212 45.502 1.00 60.81 93 ALA A CA 1
ATOM 672 C C . ALA A 1 93 ? -41.623 -2.726 45.124 1.00 60.81 93 ALA A C 1
ATOM 674 O O . ALA A 1 93 ? -40.864 -1.910 45.640 1.00 60.81 93 ALA A O 1
ATOM 675 N N . SER A 1 94 ? -42.603 -2.365 44.300 1.00 54.12 94 SER A N 1
ATOM 676 C CA . SER A 1 94 ? -43.234 -1.044 44.335 1.00 54.12 94 SER A CA 1
ATOM 677 C C . SER A 1 94 ? -44.717 -1.263 44.641 1.00 54.12 94 SER A C 1
ATOM 679 O O . SER A 1 94 ? -45.511 -1.498 43.734 1.00 54.12 94 SER A O 1
ATOM 681 N N . GLY A 1 95 ? -45.070 -1.298 45.933 1.00 57.75 95 GLY A N 1
ATOM 682 C CA . GLY A 1 95 ? -46.459 -1.498 46.382 1.00 57.75 95 GLY A CA 1
ATOM 683 C C . GLY A 1 95 ? -46.690 -2.452 47.565 1.00 57.75 95 GLY A C 1
ATOM 684 O O . GLY A 1 95 ? -47.833 -2.633 47.961 1.00 57.75 95 GLY A O 1
ATOM 685 N N . GLY A 1 96 ? -45.653 -3.051 48.167 1.00 54.34 96 GLY A N 1
ATOM 686 C CA . GLY A 1 96 ? -45.778 -3.649 49.508 1.00 54.34 96 GLY A CA 1
ATOM 687 C C . GLY A 1 96 ? -46.422 -5.040 49.631 1.00 54.34 96 GLY A C 1
ATOM 688 O O . GLY A 1 96 ? -46.913 -5.360 50.711 1.00 54.34 96 GLY A O 1
ATOM 689 N N . LYS A 1 97 ? -46.393 -5.911 48.612 1.00 55.06 97 LYS A N 1
ATOM 690 C CA . LYS A 1 97 ? -46.809 -7.318 48.784 1.00 55.06 97 LYS A CA 1
ATOM 691 C C . LYS A 1 97 ? -45.736 -8.289 48.292 1.00 55.06 97 LYS A C 1
ATOM 693 O O . LYS 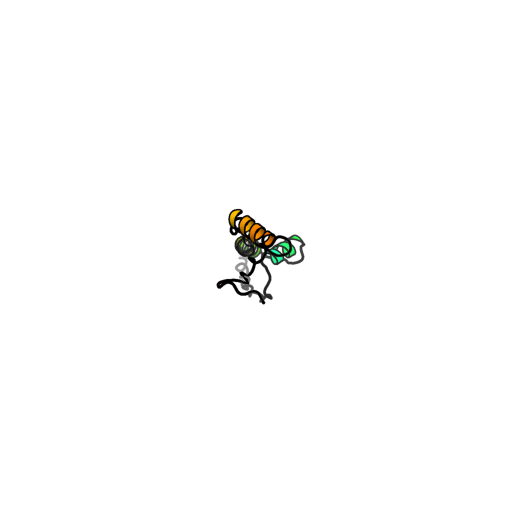A 1 97 ? -45.394 -8.280 47.116 1.00 55.06 97 LYS A O 1
ATOM 698 N N . LYS A 1 98 ? -45.198 -9.094 49.218 1.00 54.69 98 LYS A N 1
ATOM 699 C CA . LYS A 1 98 ? -44.256 -10.185 48.931 1.00 54.69 98 LYS A CA 1
ATOM 700 C C . LYS A 1 98 ? -44.975 -11.281 48.136 1.00 54.69 98 LYS A C 1
ATOM 702 O O . LYS A 1 98 ? -46.062 -11.695 48.544 1.00 54.69 98 LYS A O 1
ATOM 707 N N . VAL A 1 99 ? -44.356 -11.732 47.048 1.00 58.22 99 VAL A N 1
ATOM 708 C CA . VAL A 1 99 ? -44.493 -13.105 46.540 1.00 58.22 99 VAL A CA 1
ATOM 709 C C . VAL A 1 99 ? -43.285 -13.905 46.994 1.00 58.22 99 VAL A C 1
ATOM 711 O O . VAL A 1 99 ? -42.193 -13.293 47.078 1.00 58.22 99 VAL A O 1
#

Organism: NCBI:txid1926872

Radius of gyration: 34.56 Å; chains: 1; bounding box: 93×28×98 Å

Sequence (99 aa):
MAVELEPQGHGGALKRSRSEPVPMADRDMLQLLQDVALGKVEASSLQVRAAIAAVQYTHTKKGDGGKKEEAAGRAKQAAGGRFAAAAPPKLVASGGKKV

Secondary structure (DSSP, 8-state):
----------------PPPPPPP-----HHHHHHHHHTTSS---HHHHHHHHHHHHHHS--TTTS-HHHHHHHHHHHHTSGGGSPPPPPP-S-SSS---

Foldseek 3Di:
DDDDDDDPDPDDPPPPDDDDDDDDDDDQLVRVLVCVVVVNDDDDPVSVVVSVVCNVVSDCDCPNCPPVNVVVVVVVVCCDDPNPDDDPDDPPDDDDDDD

pLDDT: mean 75.73, std 13.07, range [47.81, 96.69]